Protein AF-A0A9W8CS62-F1 (afdb_monomer_lite)

Radius of gyration: 18.52 Å; chains: 1; bounding box: 32×29×49 Å

Secondary structure (DSSP, 8-state):
-----SSS-HHHHHHHHHHHHHHHHHHHHHGGGSHHHHHHHHHHHHHHHHHHHHHHHHTTS-SSTTSSTTHHHHHHHHTTT----

Organism: NCBI:txid147472

pLDDT: mean 77.08, std 23.83, range [29.69, 97.0]

Structure (mmCIF, N/CA/C/O backbone):
data_AF-A0A9W8CS62-F1
#
_entry.id   AF-A0A9W8CS62-F1
#
loop_
_atom_site.group_PDB
_atom_site.id
_atom_site.type_symbol
_atom_site.label_atom_id
_atom_site.label_alt_id
_atom_site.label_comp_id
_atom_site.label_asym_id
_atom_site.label_entity_id
_atom_site.label_seq_id
_atom_site.pdbx_PDB_ins_code
_atom_site.Cartn_x
_atom_site.Cartn_y
_atom_site.Cartn_z
_atom_site.occupancy
_atom_site.B_iso_or_equiv
_atom_site.auth_seq_id
_atom_site.auth_comp_id
_atom_site.auth_asym_id
_atom_site.auth_atom_id
_atom_site.pdbx_PDB_model_num
ATOM 1 N N . MET A 1 1 ? 0.584 9.755 -14.303 1.00 67.62 1 MET A N 1
ATOM 2 C CA . MET A 1 1 ? 1.805 9.040 -14.758 1.00 67.62 1 MET A CA 1
ATOM 3 C C . MET A 1 1 ? 2.602 8.570 -13.533 1.00 67.62 1 MET A C 1
ATOM 5 O O . MET A 1 1 ? 2.502 9.226 -12.505 1.00 67.62 1 MET A O 1
ATOM 9 N N . VAL A 1 2 ? 3.331 7.443 -13.576 1.00 86.69 2 VAL A N 1
ATOM 10 C CA . VAL A 1 2 ? 4.166 6.964 -12.443 1.00 86.69 2 VAL A CA 1
ATOM 11 C C . VAL A 1 2 ? 5.641 7.132 -12.797 1.00 86.69 2 VAL A C 1
ATOM 13 O O . VAL A 1 2 ? 6.144 6.423 -13.666 1.00 86.69 2 VAL A O 1
ATOM 16 N N . ILE A 1 3 ? 6.323 8.055 -12.117 1.00 91.88 3 ILE A N 1
ATOM 17 C CA . ILE A 1 3 ? 7.775 8.257 -12.228 1.00 91.88 3 ILE A CA 1
ATOM 18 C C . ILE A 1 3 ? 8.468 7.344 -11.204 1.00 91.88 3 ILE A C 1
ATOM 20 O O . ILE A 1 3 ? 7.971 7.160 -10.092 1.00 91.88 3 ILE A O 1
ATOM 24 N N . CYS A 1 4 ? 9.582 6.717 -11.586 1.00 93.62 4 CYS A N 1
ATOM 25 C CA . CYS A 1 4 ? 10.262 5.712 -10.766 1.00 93.62 4 CYS A CA 1
ATOM 26 C C . CYS A 1 4 ? 11.789 5.836 -10.894 1.00 93.62 4 CYS A C 1
ATOM 28 O O . CYS A 1 4 ? 12.345 5.463 -11.927 1.00 93.62 4 CYS A O 1
ATOM 30 N N . GLN A 1 5 ? 12.454 6.320 -9.838 1.00 93.38 5 GLN A N 1
ATOM 31 C CA . GLN A 1 5 ? 13.915 6.482 -9.732 1.00 93.38 5 GLN A CA 1
ATOM 32 C C . GLN A 1 5 ? 14.477 5.734 -8.506 1.00 93.38 5 GLN A C 1
ATOM 34 O O . GLN A 1 5 ? 15.309 6.248 -7.772 1.00 93.38 5 GLN A O 1
ATOM 39 N N . ASP A 1 6 ? 13.990 4.517 -8.245 1.00 93.56 6 ASP A N 1
ATOM 40 C CA . ASP A 1 6 ? 14.365 3.776 -7.029 1.00 93.56 6 ASP A CA 1
ATOM 41 C C . ASP A 1 6 ? 15.752 3.123 -7.126 1.00 93.56 6 ASP A C 1
ATOM 43 O O . ASP A 1 6 ? 16.419 2.899 -6.121 1.00 93.56 6 ASP A O 1
ATOM 47 N N . THR A 1 7 ? 16.180 2.762 -8.338 1.00 96.38 7 THR A N 1
ATOM 48 C CA . THR A 1 7 ? 17.462 2.090 -8.584 1.00 96.38 7 THR A CA 1
ATOM 49 C C . THR A 1 7 ? 18.173 2.689 -9.794 1.00 96.38 7 THR A C 1
ATOM 51 O O . THR A 1 7 ? 17.559 3.345 -10.636 1.00 96.38 7 THR A O 1
ATOM 54 N N . ARG A 1 8 ? 19.468 2.387 -9.943 1.00 96.19 8 ARG A N 1
ATOM 55 C CA . ARG A 1 8 ? 20.251 2.743 -11.140 1.00 96.19 8 ARG A CA 1
ATOM 56 C C . ARG A 1 8 ? 19.910 1.911 -12.385 1.00 96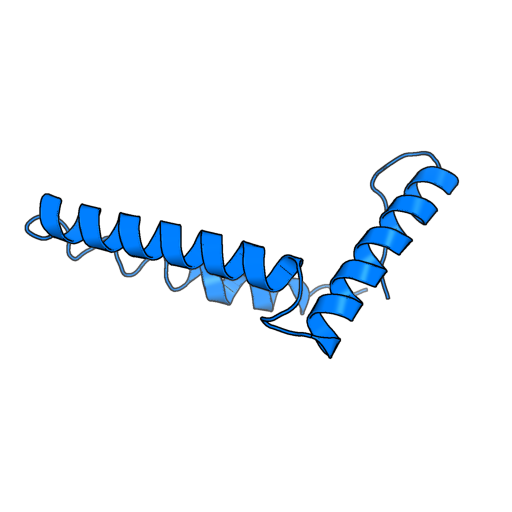.19 8 ARG A C 1
ATOM 58 O O . ARG A 1 8 ? 20.368 2.225 -13.477 1.00 96.19 8 ARG A O 1
ATOM 65 N N . TYR A 1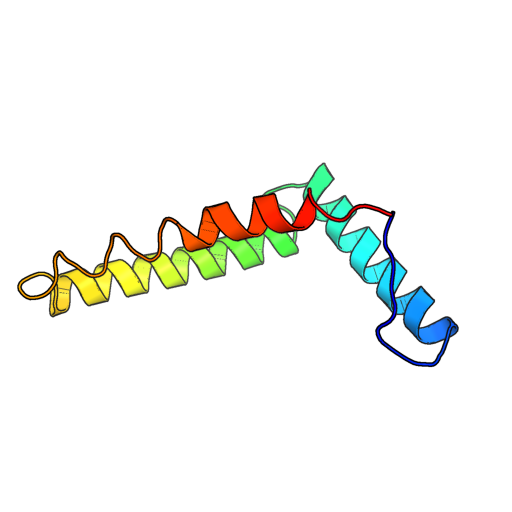 9 ? 19.138 0.831 -12.237 1.00 96.94 9 TYR A N 1
ATOM 66 C CA . TYR A 1 9 ? 18.876 -0.126 -13.310 1.00 96.94 9 TYR A CA 1
ATOM 67 C C . TYR A 1 9 ? 17.487 0.074 -13.926 1.00 96.94 9 TYR A C 1
ATOM 69 O O . TYR A 1 9 ? 16.457 -0.110 -13.272 1.00 96.94 9 TYR A O 1
ATOM 77 N N . LEU A 1 10 ? 17.442 0.346 -15.234 1.00 95.19 10 LEU A N 1
ATOM 78 C CA . LEU A 1 10 ? 16.199 0.648 -15.955 1.00 95.19 10 LEU A CA 1
ATOM 79 C C . LEU A 1 10 ? 15.149 -0.471 -15.855 1.00 95.19 10 LEU A C 1
ATOM 81 O O . LEU A 1 10 ? 13.972 -0.200 -15.629 1.00 95.19 10 LEU A O 1
ATOM 85 N N . GLN A 1 11 ? 15.555 -1.734 -16.008 1.00 96.81 11 GLN A N 1
ATOM 86 C CA . GLN A 1 11 ? 14.620 -2.868 -15.981 1.00 96.81 11 GLN A CA 1
ATOM 87 C C . GLN A 1 11 ? 13.982 -3.062 -14.601 1.00 96.81 11 GLN A C 1
ATOM 89 O O . GLN A 1 11 ? 12.792 -3.371 -14.498 1.00 96.81 11 GLN A O 1
ATOM 94 N N . GLN A 1 12 ? 14.752 -2.828 -13.535 1.00 97.00 12 GLN A N 1
ATOM 95 C CA . GLN A 1 12 ? 14.240 -2.872 -12.168 1.00 97.00 12 GLN A CA 1
ATOM 96 C C . GLN A 1 12 ? 13.249 -1.729 -11.935 1.00 97.00 12 GLN A C 1
ATOM 98 O O . GLN A 1 12 ? 12.128 -1.992 -11.496 1.00 97.00 12 GLN A O 1
ATOM 103 N N . ASN A 1 13 ? 13.583 -0.508 -12.363 1.00 96.25 13 ASN A N 1
ATOM 104 C CA . ASN A 1 13 ? 12.665 0.634 -12.296 1.00 96.25 13 ASN A CA 1
ATOM 105 C C . ASN A 1 13 ? 11.368 0.377 -13.078 1.00 96.25 13 ASN A C 1
ATOM 107 O O . ASN A 1 13 ? 10.284 0.600 -12.550 1.00 96.25 13 ASN A O 1
ATOM 111 N N . ARG A 1 14 ? 11.432 -0.198 -14.289 1.00 96.19 14 ARG A N 1
ATOM 112 C CA . ARG A 1 14 ? 10.232 -0.584 -15.062 1.00 96.19 14 ARG A CA 1
ATOM 113 C C . ARG A 1 14 ? 9.370 -1.613 -14.330 1.00 96.19 14 ARG A C 1
ATOM 115 O O . ARG A 1 14 ? 8.142 -1.569 -14.411 1.00 96.19 14 ARG A O 1
ATOM 122 N N . LYS A 1 15 ? 9.987 -2.576 -13.636 1.00 96.50 15 LYS A N 1
ATOM 123 C CA . LYS A 1 15 ? 9.261 -3.585 -12.848 1.00 96.50 15 LYS A CA 1
ATOM 124 C C . LYS A 1 15 ? 8.573 -2.948 -11.641 1.00 96.50 15 LYS A C 1
ATOM 126 O O . LYS A 1 15 ? 7.423 -3.282 -11.366 1.00 96.50 15 LYS A O 1
ATOM 131 N N . ILE A 1 16 ? 9.248 -2.036 -10.946 1.00 96.56 16 ILE A N 1
ATOM 132 C CA . ILE A 1 16 ? 8.697 -1.352 -9.772 1.00 96.56 16 ILE A CA 1
ATOM 133 C C . ILE A 1 16 ? 7.591 -0.371 -10.180 1.00 96.56 16 ILE A C 1
ATOM 135 O O . ILE A 1 16 ? 6.511 -0.401 -9.593 1.00 96.56 16 ILE A O 1
ATOM 139 N N . ALA A 1 17 ? 7.802 0.410 -11.242 1.00 96.62 17 ALA A N 1
ATOM 140 C CA . ALA A 1 17 ? 6.808 1.335 -11.783 1.00 96.62 17 ALA A CA 1
ATOM 141 C C . ALA A 1 17 ? 5.499 0.621 -12.139 1.00 96.62 17 ALA A C 1
ATOM 143 O O . ALA A 1 17 ? 4.427 1.088 -11.761 1.00 96.62 17 ALA A O 1
ATOM 144 N N . ARG A 1 18 ? 5.581 -0.550 -12.792 1.00 96.25 18 ARG A N 1
ATOM 145 C CA . ARG A 1 18 ? 4.398 -1.368 -13.101 1.00 96.25 18 ARG A CA 1
ATOM 146 C C . ARG A 1 18 ? 3.659 -1.813 -11.842 1.00 96.25 18 ARG A C 1
ATOM 148 O O . ARG A 1 18 ? 2.448 -1.653 -11.789 1.00 96.25 18 ARG A O 1
ATOM 155 N N . LYS A 1 19 ? 4.371 -2.295 -10.816 1.00 95.06 19 LYS A N 1
ATOM 156 C CA . LYS A 1 19 ? 3.750 -2.681 -9.534 1.00 95.06 19 LYS A CA 1
ATOM 157 C C . LYS A 1 19 ? 3.012 -1.507 -8.888 1.00 95.06 19 LYS A C 1
ATOM 159 O O . LYS A 1 19 ? 1.839 -1.639 -8.558 1.00 95.06 19 LYS A O 1
ATOM 164 N N . ARG A 1 20 ? 3.677 -0.351 -8.779 1.00 94.88 20 ARG A N 1
ATOM 165 C CA . ARG A 1 20 ? 3.087 0.877 -8.222 1.00 94.88 20 ARG A CA 1
ATOM 166 C C . ARG A 1 20 ? 1.871 1.338 -9.026 1.00 94.88 20 ARG A C 1
ATOM 168 O O . ARG A 1 20 ? 0.873 1.744 -8.443 1.00 94.88 20 ARG A O 1
ATOM 175 N N . LEU A 1 21 ? 1.938 1.264 -10.356 1.00 94.56 21 LEU A N 1
ATOM 176 C CA . LEU A 1 21 ? 0.817 1.620 -11.222 1.00 94.56 21 LEU A CA 1
ATOM 177 C C . LEU A 1 21 ? -0.381 0.694 -10.991 1.00 94.56 21 LEU A C 1
ATOM 179 O O . LEU A 1 21 ? -1.487 1.186 -10.806 1.00 94.56 21 LEU A O 1
ATOM 183 N N . THR A 1 22 ? -0.164 -0.622 -10.945 1.00 94.19 22 THR A N 1
ATOM 184 C CA . THR A 1 22 ? -1.2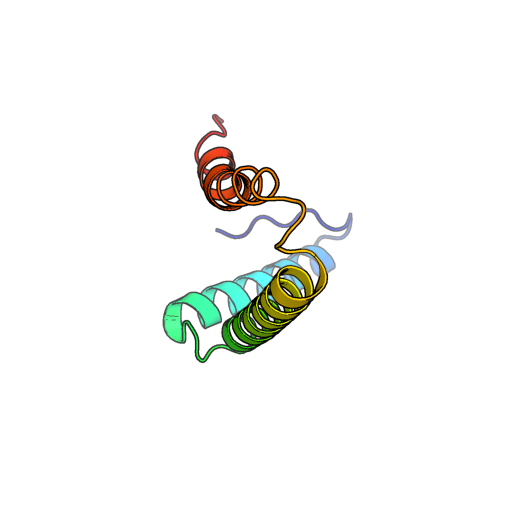30 -1.594 -10.668 1.00 94.19 22 THR A CA 1
ATOM 185 C C . THR A 1 22 ? -1.880 -1.348 -9.308 1.00 94.19 22 THR A C 1
ATOM 187 O O . THR A 1 22 ? -3.100 -1.390 -9.215 1.00 94.19 22 THR A O 1
ATOM 190 N N . GLU A 1 23 ? -1.098 -1.043 -8.270 1.00 92.56 23 GLU A N 1
ATOM 191 C CA . GLU A 1 23 ? -1.635 -0.713 -6.942 1.00 92.56 23 GLU A CA 1
ATOM 192 C C . GLU A 1 23 ? -2.486 0.564 -6.955 1.00 92.56 23 GLU A C 1
ATOM 194 O O . GLU A 1 23 ? -3.565 0.582 -6.365 1.00 92.56 23 GLU A O 1
ATOM 199 N N . LYS A 1 24 ? -2.042 1.618 -7.658 1.00 92.50 24 LYS A N 1
ATOM 200 C CA . LYS A 1 24 ? -2.829 2.852 -7.819 1.00 92.50 24 LYS A CA 1
ATOM 201 C C . LYS A 1 24 ? -4.133 2.595 -8.574 1.00 92.50 24 LYS A C 1
ATOM 203 O O . LYS A 1 24 ? -5.171 3.098 -8.166 1.00 92.50 24 LYS A O 1
ATOM 208 N N . LEU A 1 25 ? -4.093 1.801 -9.644 1.00 94.50 25 LEU A N 1
ATOM 209 C CA . LEU A 1 25 ? -5.295 1.436 -10.395 1.00 94.50 25 LEU A CA 1
ATOM 210 C C . LEU A 1 25 ? -6.260 0.606 -9.540 1.00 94.50 25 LEU A C 1
ATOM 212 O O . LEU A 1 25 ? -7.447 0.909 -9.511 1.00 94.50 25 LEU A O 1
ATOM 216 N N . ASP A 1 26 ? -5.760 -0.384 -8.795 1.00 93.25 26 ASP A N 1
ATOM 217 C CA . ASP A 1 26 ? -6.575 -1.195 -7.878 1.00 93.25 26 ASP A CA 1
ATOM 218 C C . ASP A 1 26 ? -7.288 -0.318 -6.838 1.00 93.25 26 ASP A C 1
ATOM 220 O O . ASP A 1 26 ? -8.475 -0.494 -6.582 1.00 93.25 26 ASP A O 1
ATOM 224 N N . LEU A 1 27 ? -6.591 0.679 -6.285 1.00 92.31 27 LEU A N 1
ATOM 225 C CA . LEU A 1 27 ? -7.187 1.656 -5.374 1.00 92.31 27 LEU A CA 1
ATOM 226 C C . LEU A 1 27 ? -8.254 2.527 -6.046 1.00 92.31 27 LEU A C 1
ATOM 228 O O . LEU A 1 27 ? -9.274 2.793 -5.425 1.00 92.31 27 LEU A O 1
ATOM 232 N N . LEU A 1 28 ? -8.044 2.963 -7.290 1.00 92.75 28 LEU A N 1
ATOM 233 C CA . LEU A 1 28 ? -9.014 3.800 -8.001 1.00 92.75 28 LEU A CA 1
ATOM 234 C C . LEU A 1 28 ? -10.301 3.040 -8.341 1.00 92.75 28 LEU A C 1
ATOM 236 O O . LEU A 1 28 ? -11.385 3.593 -8.195 1.00 92.75 28 LEU A O 1
ATOM 240 N N . PHE A 1 29 ? -10.190 1.783 -8.774 1.00 94.69 29 PHE A N 1
ATOM 241 C CA . PHE A 1 29 ? -11.355 0.991 -9.174 1.00 94.69 29 PHE A CA 1
ATOM 242 C C . PHE A 1 29 ? -12.059 0.321 -7.993 1.00 94.69 29 PHE A C 1
ATOM 244 O O . PHE A 1 29 ? -13.283 0.341 -7.915 1.00 94.69 29 PHE A O 1
ATOM 251 N N . ASN A 1 30 ? -11.298 -0.274 -7.071 1.00 92.12 30 ASN A N 1
ATOM 252 C CA . ASN A 1 30 ? -11.852 -1.076 -5.977 1.00 92.12 30 ASN A CA 1
ATOM 253 C C . ASN A 1 30 ? -11.903 -0.319 -4.640 1.00 92.12 30 ASN A C 1
ATOM 255 O O . ASN A 1 30 ? -12.487 -0.824 -3.677 1.00 92.12 30 ASN A O 1
ATOM 259 N N . GLY A 1 31 ? -11.276 0.859 -4.541 1.00 92.06 31 GLY A N 1
ATOM 260 C CA . GLY A 1 31 ? -11.332 1.726 -3.365 1.00 92.06 31 GLY A CA 1
ATOM 261 C C . GLY A 1 31 ? -10.915 1.012 -2.082 1.00 92.06 31 GLY A C 1
ATOM 262 O O . GLY A 1 31 ? -9.827 0.440 -1.966 1.00 92.06 31 GLY A O 1
ATOM 263 N N . GLU A 1 32 ? -11.824 1.007 -1.114 1.00 88.19 32 GLU A N 1
ATOM 264 C CA . GLU A 1 32 ? -11.664 0.363 0.190 1.00 88.19 32 GLU A CA 1
ATOM 265 C C . GLU A 1 32 ? -11.522 -1.162 0.126 1.00 88.19 32 GLU A C 1
ATOM 267 O O . GLU A 1 32 ? -10.851 -1.766 0.967 1.00 88.19 32 GLU A O 1
ATOM 272 N N . GLN A 1 33 ? -12.115 -1.796 -0.889 1.00 91.12 33 GLN A N 1
ATOM 273 C CA . GLN A 1 33 ? -12.077 -3.249 -1.048 1.00 91.12 33 GLN A CA 1
ATOM 274 C C . GLN A 1 33 ? -10.774 -3.753 -1.677 1.00 91.12 33 GLN A C 1
ATOM 276 O O . GLN A 1 33 ? -10.487 -4.958 -1.607 1.00 91.12 33 GLN A O 1
ATOM 281 N N . SER A 1 34 ? -9.970 -2.841 -2.230 1.00 92.75 34 SER A N 1
ATOM 282 C CA . SER A 1 34 ? -8.640 -3.127 -2.767 1.00 92.75 34 SER A CA 1
ATOM 283 C C . SER A 1 34 ? -7.709 -3.716 -1.700 1.00 92.75 34 SER A C 1
ATOM 285 O O . SER A 1 34 ? -7.890 -3.551 -0.484 1.00 92.75 34 SER A O 1
ATOM 287 N N . LYS A 1 35 ? -6.650 -4.405 -2.140 1.00 90.00 35 LYS A N 1
ATOM 288 C CA . LYS A 1 35 ? -5.672 -4.992 -1.202 1.00 90.00 35 LYS A CA 1
ATOM 289 C C . LYS A 1 35 ? -4.962 -3.913 -0.385 1.00 90.00 35 LYS A C 1
ATOM 291 O O . LYS A 1 35 ? -4.669 -4.129 0.792 1.00 90.00 35 LYS A O 1
ATOM 296 N N . ALA A 1 36 ? -4.671 -2.775 -1.011 1.00 89.75 36 ALA A N 1
ATOM 297 C CA . ALA A 1 36 ? -4.061 -1.629 -0.352 1.00 89.75 36 ALA A CA 1
ATOM 298 C C . ALA A 1 36 ? -5.051 -0.937 0.603 1.00 89.75 36 ALA A C 1
ATOM 300 O O . ALA A 1 36 ? -4.697 -0.695 1.757 1.00 89.75 36 ALA A O 1
ATOM 301 N N . GLY A 1 37 ? -6.305 -0.739 0.186 1.00 90.12 37 GLY A N 1
ATOM 302 C CA . GLY A 1 37 ? -7.375 -0.159 1.006 1.00 90.12 37 GLY A CA 1
ATOM 303 C C . GLY A 1 37 ? -7.612 -0.940 2.299 1.00 90.12 37 GLY A C 1
ATOM 304 O O . GLY A 1 37 ? -7.545 -0.379 3.392 1.00 90.12 37 GLY A O 1
ATOM 305 N N . LYS A 1 38 ? -7.715 -2.271 2.209 1.00 94.12 38 LYS A N 1
ATOM 306 C CA . LYS A 1 38 ? -7.853 -3.149 3.387 1.00 94.12 38 LYS A CA 1
ATOM 307 C C . LYS A 1 38 ? -6.680 -3.040 4.363 1.00 94.12 38 LYS A C 1
ATOM 309 O O . LYS A 1 38 ? -6.870 -3.146 5.576 1.00 94.12 38 LYS A O 1
ATOM 314 N N . LYS A 1 39 ? -5.452 -2.844 3.868 1.00 93.19 39 LYS A N 1
ATOM 315 C CA . LYS A 1 39 ? -4.281 -2.619 4.734 1.00 93.19 39 LYS A CA 1
ATOM 316 C C . LYS A 1 39 ? -4.385 -1.271 5.442 1.00 93.19 39 LYS A C 1
ATOM 318 O O . LYS A 1 39 ? -4.184 -1.223 6.654 1.00 93.19 39 LYS A O 1
ATOM 323 N N . ILE A 1 40 ? -4.741 -0.213 4.713 1.00 91.81 40 ILE A N 1
ATOM 324 C CA . ILE A 1 40 ? -4.921 1.136 5.266 1.00 91.81 40 ILE A CA 1
ATOM 325 C C . ILE A 1 40 ? -5.985 1.120 6.370 1.00 91.81 40 ILE A C 1
ATOM 327 O O . ILE A 1 40 ? -5.700 1.555 7.486 1.00 91.81 40 ILE A O 1
ATOM 331 N N . GLN A 1 41 ? -7.146 0.509 6.122 1.00 92.81 41 GLN A N 1
ATOM 332 C CA . GLN A 1 41 ? -8.218 0.384 7.115 1.00 92.81 41 GLN A CA 1
ATOM 333 C C . GLN A 1 41 ? -7.774 -0.366 8.375 1.00 92.81 41 GLN A C 1
ATOM 335 O O . GLN A 1 41 ? -8.038 0.075 9.493 1.00 92.81 41 GLN A O 1
ATOM 340 N N . LYS A 1 42 ? -7.034 -1.474 8.230 1.00 95.31 42 LYS A N 1
ATOM 341 C CA . LYS A 1 42 ? -6.479 -2.203 9.385 1.00 95.31 42 LYS A CA 1
ATOM 342 C C . LYS A 1 42 ? -5.514 -1.339 10.198 1.00 95.31 42 LYS A C 1
ATOM 344 O O . LYS A 1 42 ? -5.561 -1.372 11.431 1.00 95.31 42 LYS A O 1
ATOM 349 N N . LEU A 1 43 ? -4.650 -0.566 9.536 1.00 93.69 43 LEU A N 1
ATOM 350 C CA . LEU A 1 43 ? -3.744 0.360 10.219 1.00 93.69 43 LEU A CA 1
ATOM 351 C C . LEU A 1 43 ? -4.510 1.468 10.949 1.00 93.69 43 LEU A C 1
ATOM 353 O O . LEU A 1 43 ? -4.203 1.738 12.111 1.00 93.69 43 LEU A O 1
ATOM 357 N N . GLN A 1 44 ? -5.512 2.070 10.308 1.00 93.75 44 GLN A N 1
ATOM 358 C CA . GLN A 1 44 ? -6.361 3.096 10.914 1.00 93.75 44 GLN A CA 1
ATOM 359 C C . GLN A 1 44 ? -7.122 2.547 12.125 1.00 93.75 44 GLN A C 1
ATOM 361 O O . GLN A 1 44 ? -7.073 3.145 13.198 1.00 93.75 44 GLN A O 1
ATOM 366 N N . ALA A 1 45 ? -7.722 1.359 12.015 1.00 94.88 45 ALA A N 1
ATOM 367 C CA . ALA A 1 45 ? -8.407 0.702 13.126 1.00 94.88 45 ALA A CA 1
ATOM 368 C C . ALA A 1 45 ? -7.457 0.407 14.301 1.00 94.88 45 ALA A C 1
ATOM 370 O O . ALA A 1 45 ? -7.830 0.581 15.464 1.00 94.88 45 ALA A O 1
ATOM 371 N N . ARG A 1 46 ? -6.211 -0.005 14.018 1.00 95.69 46 ARG A N 1
ATOM 372 C CA . ARG A 1 46 ? -5.181 -0.208 15.047 1.00 95.69 46 ARG A CA 1
ATOM 373 C C . ARG A 1 46 ? -4.815 1.105 15.740 1.00 95.69 46 ARG A C 1
ATOM 375 O O . ARG A 1 46 ? -4.826 1.146 16.969 1.00 95.69 46 ARG A O 1
ATOM 382 N N . LYS A 1 47 ? -4.546 2.167 14.970 1.00 94.56 47 LYS A N 1
ATOM 383 C CA . LYS A 1 47 ? -4.251 3.508 15.505 1.00 94.56 47 LYS A CA 1
ATOM 384 C C . LYS A 1 47 ? -5.414 4.039 16.345 1.00 94.56 47 LYS A C 1
ATOM 386 O O . LYS A 1 47 ? -5.196 4.504 17.458 1.00 94.56 47 LYS A O 1
ATOM 391 N N . HIS A 1 48 ? -6.650 3.881 15.871 1.00 93.06 48 HIS A N 1
ATOM 392 C CA . HIS A 1 48 ? -7.848 4.278 16.606 1.00 93.06 48 HIS A CA 1
ATOM 393 C C . HIS A 1 48 ? -7.955 3.542 17.948 1.00 93.06 48 HIS A C 1
ATOM 395 O O . HIS A 1 48 ? -8.081 4.178 18.990 1.00 93.06 48 HIS A O 1
ATOM 401 N N . LYS A 1 49 ? -7.814 2.208 17.965 1.00 94.69 49 LYS A N 1
ATOM 402 C CA . LYS A 1 49 ? -7.838 1.426 19.215 1.00 94.69 49 LYS A CA 1
ATOM 403 C C . LYS A 1 49 ? -6.733 1.844 20.186 1.00 94.69 49 LYS A C 1
ATOM 405 O O . LYS A 1 49 ? -6.986 1.931 21.385 1.00 94.69 49 LYS A O 1
ATOM 410 N N . GLN A 1 50 ? -5.526 2.104 19.686 1.00 93.06 50 GLN A N 1
ATOM 411 C CA . GLN A 1 50 ? -4.416 2.587 20.507 1.00 93.06 50 GLN A CA 1
ATOM 412 C C . GLN A 1 50 ? -4.725 3.961 21.110 1.00 93.06 50 GLN A C 1
ATOM 414 O O . GLN A 1 50 ? -4.555 4.137 22.315 1.00 93.06 50 GLN A O 1
ATOM 419 N N . ARG A 1 51 ? -5.266 4.890 20.310 1.00 90.31 51 ARG A N 1
ATOM 420 C CA . ARG A 1 51 ? -5.708 6.210 20.776 1.00 90.31 51 ARG A CA 1
ATOM 421 C C . ARG A 1 51 ? -6.768 6.084 21.870 1.00 90.31 51 ARG A C 1
ATOM 423 O O . ARG A 1 51 ? -6.604 6.671 22.930 1.00 90.31 51 ARG A O 1
ATOM 430 N N . GLN A 1 52 ? -7.792 5.254 21.669 1.00 91.06 52 GLN A N 1
ATOM 431 C CA . GLN A 1 52 ? -8.841 5.023 22.670 1.00 91.06 52 GLN A CA 1
ATOM 432 C C . GLN A 1 52 ? -8.285 4.447 23.982 1.00 91.06 52 GLN A C 1
ATOM 434 O O . GLN A 1 52 ? -8.674 4.874 25.065 1.00 91.06 52 GLN A O 1
ATOM 439 N N . ARG A 1 53 ? -7.344 3.495 23.909 1.00 90.88 53 ARG A N 1
ATOM 440 C CA . ARG A 1 53 ? -6.682 2.934 25.100 1.00 90.88 53 ARG A CA 1
ATOM 441 C C . ARG A 1 53 ? -5.831 3.973 25.828 1.00 90.88 53 ARG A C 1
ATOM 443 O O . ARG A 1 53 ? -5.885 4.036 27.051 1.00 90.88 53 ARG A O 1
ATOM 450 N N . SER A 1 54 ? -5.084 4.788 25.086 1.00 89.50 54 SER A N 1
ATOM 451 C CA . SER A 1 54 ? -4.269 5.862 25.658 1.00 89.50 54 SER A CA 1
ATOM 452 C C . SER A 1 54 ? -5.137 6.917 26.338 1.00 89.50 54 SER A C 1
ATOM 454 O O . SER A 1 54 ? -4.889 7.243 27.492 1.00 89.50 54 SER A O 1
ATOM 456 N N . LYS A 1 55 ? -6.216 7.367 25.681 1.00 88.56 55 LYS A N 1
ATOM 457 C CA . LYS A 1 55 ? -7.192 8.306 26.259 1.00 88.56 55 LYS A CA 1
ATOM 458 C C . LYS A 1 55 ? -7.814 7.768 27.546 1.00 88.56 55 LYS A C 1
ATOM 460 O O . LYS A 1 55 ? -7.901 8.490 28.525 1.00 88.56 55 LYS A O 1
ATOM 465 N N . LYS A 1 56 ? -8.165 6.482 27.602 1.00 87.81 56 LYS A N 1
ATOM 466 C CA . LYS A 1 56 ? -8.671 5.865 28.843 1.00 87.81 56 LYS A CA 1
ATOM 467 C C . LYS A 1 56 ? -7.635 5.821 29.970 1.00 87.81 56 LYS A C 1
ATOM 469 O O . LYS A 1 56 ? -8.014 5.907 31.129 1.00 87.81 56 LYS A O 1
ATOM 474 N N . LYS A 1 57 ? -6.350 5.654 29.643 1.00 89.62 57 LYS A N 1
ATOM 475 C CA . LYS A 1 57 ? -5.271 5.512 30.633 1.00 89.62 57 LYS A CA 1
ATOM 476 C C . LYS A 1 57 ? -4.688 6.854 31.097 1.00 89.62 57 LYS A C 1
ATOM 478 O O . LYS A 1 57 ? -4.288 6.962 32.247 1.00 89.62 57 LYS A O 1
ATOM 483 N N . TYR A 1 58 ? -4.630 7.846 30.211 1.00 86.56 58 TYR A N 1
ATOM 484 C CA . TYR A 1 58 ? -3.906 9.110 30.407 1.00 86.56 58 TYR A CA 1
ATOM 485 C C . TYR A 1 58 ? -4.750 10.363 30.108 1.00 86.56 58 TYR A C 1
ATOM 487 O O . TYR A 1 58 ? -4.259 11.482 30.234 1.00 86.56 58 TYR A O 1
ATOM 495 N N . GLY A 1 59 ? -6.015 10.207 29.704 1.00 65.50 59 GLY A N 1
ATOM 496 C CA . GLY A 1 59 ? -6.881 11.302 29.246 1.00 65.50 59 GLY A CA 1
ATOM 497 C C . GLY A 1 59 ? -7.319 12.290 30.324 1.00 65.50 59 GLY A C 1
ATOM 498 O O . GLY A 1 59 ? -7.895 13.308 29.979 1.00 65.50 59 GLY A O 1
ATOM 499 N N . GLY A 1 60 ? -7.009 12.041 31.598 1.00 62.91 60 GLY A N 1
ATOM 500 C CA . GLY A 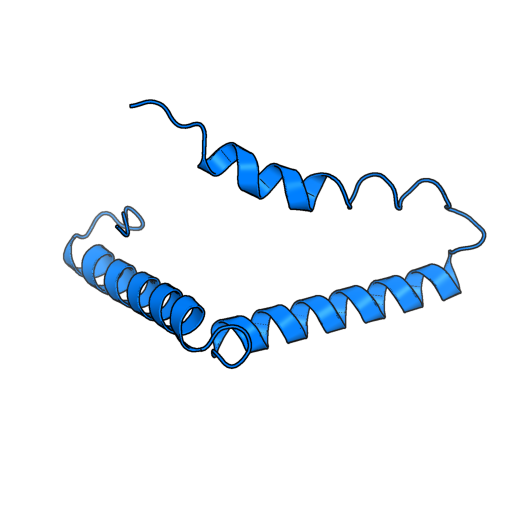1 60 ? -7.131 13.051 32.654 1.00 62.91 60 GLY A CA 1
ATOM 501 C C . GLY A 1 60 ? -5.964 14.048 32.716 1.00 62.91 60 GLY A C 1
ATOM 502 O O . GLY A 1 60 ? -6.011 14.949 33.540 1.00 62.91 60 GLY A O 1
ATOM 503 N N . VAL A 1 61 ? -4.906 13.882 31.903 1.00 59.25 61 VAL A N 1
ATOM 504 C CA . VAL A 1 61 ? -3.633 14.627 32.050 1.00 59.25 61 VAL A CA 1
ATOM 505 C C . VAL A 1 61 ? -3.248 15.445 30.802 1.00 59.25 61 VAL A C 1
ATOM 507 O O . VAL A 1 61 ? -2.294 16.210 30.850 1.00 59.25 61 VAL A O 1
ATOM 510 N N . SER A 1 62 ? -3.935 15.313 29.660 1.00 52.91 62 SER A N 1
ATOM 511 C CA . SER A 1 62 ? -3.432 15.892 28.396 1.00 52.91 62 SER A CA 1
ATOM 512 C C . SER A 1 62 ? -4.519 16.208 27.363 1.00 52.91 62 SER A C 1
ATOM 514 O O . SER A 1 62 ? -4.641 15.541 26.339 1.00 52.91 62 SER A O 1
ATOM 516 N N . GLU A 1 63 ? -5.292 17.268 27.588 1.00 55.50 63 GLU A N 1
ATOM 517 C CA . GLU A 1 63 ? -6.156 17.846 26.542 1.00 55.50 63 GLU A CA 1
ATOM 518 C C . GLU A 1 63 ? -5.351 18.566 25.433 1.00 55.50 63 GLU A C 1
ATOM 520 O O . GLU A 1 63 ? -5.884 18.866 24.366 1.00 55.50 63 GLU A O 1
ATOM 525 N N . GLU A 1 64 ? -4.045 18.790 25.625 1.00 52.84 64 GLU A N 1
ATOM 526 C CA . GLU A 1 64 ? -3.223 19.596 24.708 1.00 52.84 64 GLU A CA 1
ATOM 527 C C . GLU A 1 64 ? -2.620 18.831 23.514 1.00 52.84 64 GLU A C 1
ATOM 529 O O . GLU A 1 64 ? -2.266 19.441 22.507 1.00 52.84 64 GLU A O 1
ATOM 534 N N . ALA A 1 65 ? -2.546 17.496 23.556 1.00 53.25 65 ALA A N 1
ATOM 535 C CA . ALA A 1 65 ? -1.855 16.716 22.518 1.00 53.25 65 ALA A CA 1
ATOM 536 C C . ALA A 1 65 ? -2.706 16.405 21.265 1.00 53.25 65 ALA A C 1
ATOM 538 O O . ALA A 1 65 ? -2.163 16.002 20.237 1.00 53.25 65 ALA A O 1
ATOM 539 N N . ASP A 1 66 ? -4.032 16.580 21.313 1.00 53.50 66 ASP A N 1
ATOM 540 C CA . ASP A 1 66 ?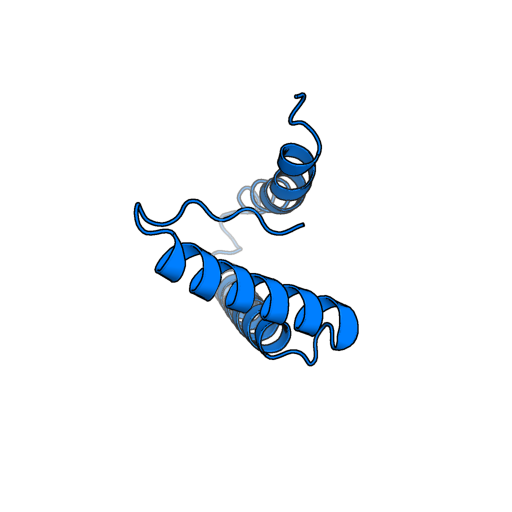 -4.933 16.187 20.211 1.00 53.50 66 ASP A CA 1
ATOM 541 C C . ASP A 1 66 ? -5.024 17.235 19.076 1.00 53.50 66 ASP A C 1
ATOM 543 O O . ASP A 1 66 ? -5.543 16.919 18.004 1.00 53.50 66 ASP A O 1
ATOM 547 N N . LYS A 1 67 ? -4.504 18.461 19.256 1.00 47.16 67 LYS A N 1
ATOM 548 C CA . LYS A 1 67 ? -4.571 19.524 18.226 1.00 47.16 67 LYS A CA 1
ATOM 549 C C . LYS A 1 67 ? -3.453 19.453 17.175 1.00 47.16 67 LYS A C 1
ATOM 551 O O . LYS A 1 67 ? -3.649 19.948 16.072 1.00 47.16 67 LYS A O 1
ATOM 556 N N . HIS A 1 68 ? -2.322 18.811 17.477 1.00 44.97 68 HIS A N 1
ATOM 557 C CA . HIS A 1 68 ? -1.151 18.785 16.584 1.00 44.97 68 HIS A CA 1
ATOM 558 C C . HIS A 1 68 ? -1.169 17.667 15.522 1.00 44.97 68 HIS A C 1
ATOM 560 O O . HIS A 1 68 ? -0.511 17.791 14.497 1.00 44.97 68 HIS A O 1
ATOM 566 N N . GLU A 1 69 ? -1.926 16.583 15.721 1.00 47.59 69 GLU A N 1
ATOM 567 C CA . GLU A 1 69 ? -1.926 15.431 14.792 1.00 47.59 69 GLU A CA 1
ATOM 568 C C . GLU A 1 69 ? -3.017 15.500 13.709 1.00 47.59 69 GLU A C 1
ATOM 570 O O . GLU A 1 69 ? -2.971 14.751 12.732 1.00 47.59 69 GLU A O 1
ATOM 575 N N . ALA A 1 70 ? -4.014 16.378 13.860 1.00 40.19 70 ALA A N 1
ATOM 576 C CA . ALA A 1 70 ? -5.045 16.584 12.841 1.00 40.19 70 ALA A CA 1
ATOM 577 C C . ALA A 1 70 ? -4.540 17.435 11.659 1.00 40.19 70 ALA A C 1
ATOM 579 O O . ALA A 1 70 ? -4.979 17.211 10.533 1.00 40.19 70 ALA A O 1
ATOM 580 N N . SER A 1 71 ? -3.589 18.349 11.889 1.00 33.53 71 SER A N 1
ATOM 581 C CA . SER A 1 71 ? -3.001 19.216 10.856 1.00 33.53 71 SER A CA 1
ATOM 582 C C . SER A 1 71 ? -1.972 18.501 9.972 1.00 33.53 71 SER A C 1
ATOM 584 O O . SER A 1 71 ? -1.884 18.786 8.780 1.00 33.53 71 SER A O 1
ATOM 586 N N . GLU A 1 72 ? -1.249 17.504 10.497 1.00 35.09 72 GLU A N 1
ATOM 587 C CA . GLU A 1 72 ? -0.214 16.790 9.726 1.00 35.09 72 GLU A CA 1
ATOM 588 C C . GLU A 1 72 ? -0.796 15.815 8.677 1.00 35.09 72 GLU A C 1
ATOM 590 O O . GLU A 1 72 ? -0.103 15.372 7.755 1.00 35.09 72 GLU A O 1
ATOM 595 N N . ALA A 1 73 ? -2.081 15.459 8.802 1.00 36.72 73 ALA A N 1
ATOM 596 C CA . ALA A 1 73 ? -2.787 14.619 7.833 1.00 36.72 73 ALA A CA 1
ATOM 597 C C . ALA A 1 73 ? -3.296 15.412 6.616 1.00 36.72 73 ALA A C 1
ATOM 599 O O . ALA A 1 73 ? -3.367 14.847 5.525 1.00 36.72 73 ALA A O 1
ATOM 600 N N . THR A 1 74 ? -3.610 16.700 6.785 1.00 35.12 74 THR A N 1
ATOM 601 C CA . THR A 1 74 ? -4.013 17.613 5.702 1.00 35.12 74 THR A CA 1
ATOM 602 C C . THR A 1 74 ? -2.813 18.215 4.972 1.00 35.12 74 THR A C 1
ATOM 604 O O . THR A 1 74 ? -2.852 18.366 3.755 1.00 35.12 74 THR A O 1
ATOM 607 N N . GLU A 1 75 ? -1.698 18.455 5.667 1.00 31.14 75 GLU A N 1
ATOM 608 C CA . GLU A 1 75 ? -0.520 19.095 5.066 1.00 31.14 75 GLU A CA 1
ATOM 609 C C . GLU A 1 75 ? 0.169 18.206 4.013 1.00 31.14 75 GLU A C 1
ATOM 611 O O . GLU A 1 75 ? 0.677 18.696 3.011 1.00 31.14 75 GLU A O 1
ATOM 616 N N . LYS A 1 76 ? 0.092 16.872 4.139 1.00 33.94 76 LYS A N 1
ATOM 617 C CA . LYS A 1 76 ? 0.684 15.939 3.155 1.00 33.94 76 LYS A CA 1
ATOM 618 C C . LYS A 1 76 ? -0.068 15.871 1.819 1.00 33.94 76 LYS A C 1
ATOM 620 O O . LYS A 1 76 ? 0.452 15.254 0.893 1.00 33.94 76 LYS A O 1
ATOM 625 N N . GLN A 1 77 ? -1.251 16.483 1.700 1.00 32.72 77 GLN A N 1
ATOM 626 C CA . GLN A 1 77 ? -1.976 16.590 0.426 1.00 32.72 77 GLN A CA 1
ATOM 627 C C . GLN A 1 77 ? -1.671 17.888 -0.340 1.00 32.72 77 GLN A C 1
ATOM 629 O O . GLN A 1 77 ? -1.801 17.890 -1.560 1.00 32.72 77 GLN A O 1
ATOM 634 N N . GLU A 1 78 ? -1.200 18.950 0.321 1.00 29.69 78 GLU A N 1
ATOM 635 C CA . GLU A 1 78 ? -0.920 20.235 -0.345 1.00 29.69 78 GLU A CA 1
ATOM 636 C C . GLU A 1 78 ? 0.514 20.326 -0.902 1.00 29.69 78 GLU A C 1
ATOM 638 O O . GLU A 1 78 ? 0.734 20.926 -1.959 1.00 29.69 78 GLU A O 1
ATOM 643 N N . VAL A 1 79 ? 1.498 19.654 -0.283 1.00 37.72 79 VAL A N 1
ATOM 644 C CA . VAL A 1 79 ? 2.894 19.689 -0.781 1.00 37.72 79 VAL A CA 1
ATOM 645 C C . VAL A 1 79 ? 3.083 18.899 -2.088 1.00 37.72 79 VAL A C 1
ATOM 647 O O . VAL A 1 79 ? 4.063 19.111 -2.799 1.00 37.72 79 VAL A O 1
ATOM 650 N N . GLU A 1 80 ? 2.150 18.011 -2.460 1.00 38.84 80 GLU A N 1
ATOM 651 C CA . GLU A 1 80 ? 2.203 17.297 -3.750 1.00 38.84 80 GLU A CA 1
ATOM 652 C C . GLU A 1 80 ? 1.553 18.091 -4.905 1.00 38.84 80 GLU A C 1
ATOM 654 O O . GLU A 1 80 ? 1.771 17.750 -6.067 1.00 38.84 80 GLU A O 1
ATOM 659 N N . SER A 1 81 ? 0.822 19.181 -4.614 1.00 35.62 81 SER A N 1
ATOM 660 C CA . SER A 1 81 ? 0.236 20.083 -5.625 1.00 35.62 81 SER A CA 1
ATOM 661 C C . SER A 1 81 ? 1.085 21.315 -5.967 1.00 35.62 81 SER A C 1
ATOM 663 O O . SER A 1 81 ? 0.797 21.983 -6.955 1.00 35.62 81 SER A O 1
ATOM 665 N N . CYS A 1 82 ? 2.151 21.600 -5.211 1.00 37.94 82 CYS A N 1
ATOM 666 C CA . CYS A 1 82 ? 3.065 22.718 -5.472 1.00 37.94 82 CYS A CA 1
ATOM 667 C C . CYS A 1 82 ? 4.484 22.206 -5.755 1.00 37.94 82 CYS A C 1
ATOM 669 O O . CYS A 1 82 ? 5.385 22.291 -4.922 1.00 37.94 82 CYS A O 1
ATOM 671 N N . LYS A 1 83 ? 4.700 21.668 -6.958 1.00 34.09 83 LYS A N 1
ATOM 672 C CA . LYS A 1 83 ? 6.046 21.575 -7.532 1.00 34.09 83 LYS A CA 1
ATOM 673 C C . LYS A 1 83 ? 6.014 22.213 -8.923 1.00 34.09 83 LYS A C 1
ATOM 675 O O . LYS A 1 83 ? 5.552 21.549 -9.850 1.00 34.09 83 LYS A O 1
ATOM 680 N N . PRO A 1 84 ? 6.387 23.501 -9.058 1.00 44.44 84 PRO A N 1
ATOM 681 C CA . PRO A 1 84 ? 6.620 24.092 -10.369 1.00 44.44 84 PRO A CA 1
ATOM 682 C C . PRO A 1 84 ? 7.817 23.416 -11.058 1.00 44.44 84 PRO A C 1
ATOM 684 O O . PRO A 1 84 ? 8.677 22.838 -10.387 1.00 44.44 84 PRO A O 1
ATOM 687 N N . GLU A 1 85 ? 7.759 23.460 -12.389 1.00 43.62 85 GLU A N 1
ATOM 688 C CA . GLU A 1 85 ? 8.599 22.787 -13.395 1.00 43.62 85 GLU A CA 1
ATOM 689 C C . GLU A 1 85 ? 10.115 22.980 -13.247 1.00 43.62 85 GLU A C 1
ATOM 691 O O . GLU A 1 85 ? 10.554 24.069 -12.811 1.00 43.62 85 GLU A O 1
#

Foldseek 3Di:
DFDFDPDPDPVVRVVVSVVVVVQVVQCVPVPCNGPVNVVVVVVVVVVVVVVVVCCVVCVVPDPPPPPPVVVVVVVVVVVVVDDDD

InterPro domains:
  IPR052405 Mitochondrial Translation Rel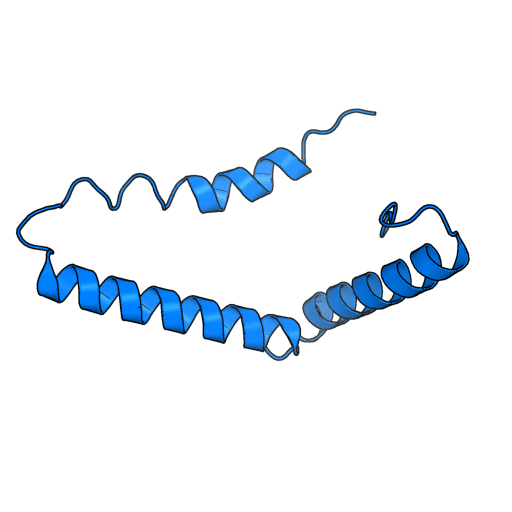ease Factor [PTHR46203] (2-73)

Sequence (85 aa):
MVICQDTRYLQQNRKIARKRLTEKLDLLFNGEQSKAGKKIQKLQARKHKQRQRSKKKYGGVSEEADKHEASEATEKQEVESCKPE